Protein AF-A0A9D1L1A6-F1 (afdb_monomer_lite)

Radius of gyration: 14.69 Å; chains: 1; bounding box: 33×24×44 Å

Secondary structure (DSSP, 8-state):
-EEEEEE-TTSSTTEEEEEEEEEEEETTEEEEEEEEEEEEEEHHHHHHHHHHHHHHHHS-------

Structure (mmCIF, N/CA/C/O backbone):
data_AF-A0A9D1L1A6-F1
#
_entry.id   AF-A0A9D1L1A6-F1
#
loop_
_atom_site.group_PDB
_atom_site.id
_atom_site.type_symbol
_atom_site.label_atom_id
_atom_site.label_alt_id
_atom_site.label_comp_id
_atom_site.label_asym_id
_atom_site.label_entity_id
_atom_site.label_seq_id
_atom_site.pdbx_PDB_ins_code
_atom_site.Cartn_x
_atom_site.Cartn_y
_atom_site.Cartn_z
_atom_site.occupancy
_atom_site.B_iso_or_equiv
_atom_site.auth_seq_id
_atom_site.auth_comp_id
_atom_site.auth_asym_id
_atom_site.auth_atom_id
_atom_site.pdbx_PDB_model_num
ATOM 1 N N . MET A 1 1 ? 2.876 -2.427 -10.166 1.00 93.56 1 MET A N 1
ATOM 2 C CA . MET A 1 1 ? 2.845 -1.736 -8.853 1.00 93.56 1 MET A CA 1
ATOM 3 C C . MET A 1 1 ? 1.923 -2.506 -7.910 1.00 93.56 1 MET A C 1
ATOM 5 O O . MET A 1 1 ? 1.208 -3.381 -8.382 1.00 93.56 1 MET A O 1
ATOM 9 N N . PHE A 1 2 ? 1.974 -2.253 -6.604 1.00 95.88 2 PHE A N 1
ATOM 10 C CA . PHE A 1 2 ? 1.083 -2.857 -5.609 1.00 95.88 2 PHE A CA 1
ATOM 11 C C . PHE A 1 2 ? 0.995 -1.989 -4.346 1.00 95.88 2 PHE A C 1
ATOM 13 O O . PHE A 1 2 ? 1.866 -1.152 -4.092 1.00 95.88 2 PHE A O 1
ATOM 20 N N . ILE A 1 3 ? -0.048 -2.205 -3.539 1.00 97.38 3 ILE A N 1
ATOM 21 C CA . ILE A 1 3 ? -0.190 -1.584 -2.216 1.00 97.38 3 ILE A CA 1
ATOM 22 C C . ILE A 1 3 ? 0.586 -2.410 -1.187 1.00 97.38 3 ILE A C 1
ATOM 24 O O . ILE A 1 3 ? 0.240 -3.558 -0.904 1.00 97.38 3 ILE A O 1
ATOM 28 N N . LYS A 1 4 ? 1.632 -1.823 -0.606 1.00 97.50 4 LYS A N 1
ATOM 29 C CA . LYS A 1 4 ? 2.368 -2.389 0.527 1.00 97.50 4 LYS A CA 1
ATOM 30 C C . LYS A 1 4 ? 1.704 -1.949 1.830 1.00 97.50 4 LYS A C 1
ATOM 32 O O . LYS A 1 4 ? 1.573 -0.751 2.072 1.00 97.50 4 LYS A O 1
ATOM 37 N N . VAL A 1 5 ? 1.336 -2.915 2.669 1.00 97.44 5 VAL A N 1
ATOM 38 C CA . VAL A 1 5 ? 0.716 -2.701 3.986 1.00 97.44 5 VAL A CA 1
ATOM 39 C C . VAL A 1 5 ? 1.700 -3.140 5.066 1.00 97.44 5 VAL A C 1
ATOM 41 O O . VAL A 1 5 ? 2.168 -4.277 5.044 1.00 97.44 5 VAL A O 1
ATOM 44 N N . ILE A 1 6 ? 2.043 -2.242 5.989 1.00 96.69 6 ILE A N 1
ATOM 45 C CA . ILE A 1 6 ? 3.024 -2.491 7.052 1.00 96.69 6 ILE A CA 1
ATOM 46 C C . ILE A 1 6 ? 2.328 -2.313 8.409 1.00 96.69 6 ILE A C 1
ATOM 48 O O . ILE A 1 6 ? 1.841 -1.213 8.676 1.00 96.69 6 ILE A O 1
ATOM 52 N N . PRO A 1 7 ? 2.273 -3.340 9.276 1.00 96.69 7 PRO A N 1
ATOM 53 C CA . PRO A 1 7 ? 1.665 -3.218 10.601 1.00 96.69 7 PRO A CA 1
ATOM 54 C C . PRO A 1 7 ? 2.311 -2.122 11.456 1.00 96.69 7 PRO A C 1
ATOM 56 O O . PRO A 1 7 ? 3.538 -1.986 11.497 1.00 96.69 7 PRO A O 1
ATOM 59 N N . ASN A 1 8 ? 1.491 -1.354 12.176 1.00 96.00 8 ASN A N 1
ATOM 60 C CA . ASN A 1 8 ? 1.976 -0.381 13.149 1.00 96.00 8 ASN A CA 1
ATOM 61 C C . ASN A 1 8 ? 2.347 -1.064 14.476 1.00 96.00 8 ASN A C 1
ATOM 63 O O . ASN A 1 8 ? 1.587 -1.042 15.442 1.00 96.00 8 ASN A O 1
ATOM 67 N N . ASN A 1 9 ? 3.535 -1.670 14.526 1.00 93.31 9 ASN A N 1
ATOM 68 C CA . ASN A 1 9 ? 3.981 -2.461 15.681 1.00 93.31 9 ASN A CA 1
ATOM 69 C C . ASN A 1 9 ? 4.225 -1.642 16.961 1.00 93.31 9 ASN A C 1
ATOM 71 O O . ASN A 1 9 ? 4.232 -2.211 18.047 1.00 93.31 9 ASN A O 1
ATOM 75 N N . ARG A 1 10 ? 4.472 -0.330 16.844 1.00 90.75 10 ARG A N 1
ATOM 76 C CA . ARG A 1 10 ? 4.819 0.545 17.982 1.00 90.75 10 ARG A CA 1
ATOM 77 C C . ARG A 1 10 ? 3.703 1.511 18.388 1.00 90.75 10 ARG A 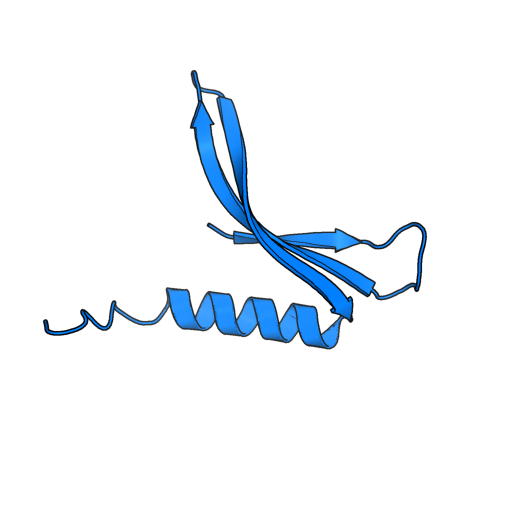C 1
ATOM 79 O O . ARG A 1 10 ? 3.872 2.237 19.358 1.00 90.75 10 ARG A O 1
ATOM 86 N N . GLY A 1 11 ? 2.602 1.560 17.642 1.00 92.25 11 GLY A N 1
ATOM 87 C CA . GLY A 1 11 ? 1.514 2.509 17.864 1.00 92.25 11 GLY A CA 1
ATOM 88 C C . GLY A 1 11 ? 0.174 1.827 18.116 1.00 92.25 11 GLY A C 1
ATOM 89 O O . GLY A 1 11 ? 0.093 0.746 18.698 1.00 92.25 11 GLY A O 1
ATOM 90 N N . LYS A 1 12 ? -0.905 2.480 17.675 1.00 92.88 12 LYS A N 1
ATOM 91 C CA . LYS A 1 12 ? -2.269 1.968 17.827 1.00 92.88 12 LYS A CA 1
ATOM 92 C C . LYS A 1 12 ? -2.423 0.629 17.093 1.00 92.88 12 LYS A C 1
ATOM 94 O O . LYS A 1 12 ? -2.233 0.561 15.878 1.00 92.88 12 LYS A O 1
ATOM 99 N N . LYS A 1 13 ? -2.804 -0.428 17.815 1.00 93.94 13 LYS A N 1
ATOM 100 C CA . LYS A 1 13 ? -3.117 -1.738 17.217 1.00 93.94 13 LYS A CA 1
ATOM 101 C C . LYS A 1 13 ? -4.263 -1.613 16.205 1.00 93.94 13 LYS A C 1
ATOM 103 O O . LYS A 1 13 ? -5.118 -0.741 16.341 1.00 93.94 13 LYS A O 1
ATOM 108 N N . GLY A 1 14 ? -4.256 -2.470 15.184 1.00 93.69 14 GLY A N 1
ATOM 109 C CA . GLY A 1 14 ? -5.232 -2.407 14.086 1.00 93.69 14 GLY A CA 1
ATOM 110 C C . GLY A 1 14 ? -5.022 -1.221 13.137 1.00 93.69 14 GLY A C 1
ATOM 111 O O . GLY A 1 14 ? -5.926 -0.870 12.382 1.00 93.69 14 GLY A O 1
ATOM 112 N N . THR A 1 15 ? -3.845 -0.584 13.182 1.00 97.50 15 THR A N 1
ATOM 113 C CA . THR A 1 15 ? -3.445 0.438 12.208 1.00 97.50 15 THR A CA 1
ATOM 114 C C . THR A 1 15 ? -2.217 0.008 11.411 1.00 97.50 15 THR A C 1
ATOM 116 O O . THR A 1 15 ? -1.409 -0.811 11.861 1.00 97.50 15 THR A O 1
ATOM 119 N N . TYR A 1 16 ? -2.086 0.555 10.205 1.00 98.19 16 TYR A N 1
ATOM 120 C CA . TYR A 1 16 ? -1.125 0.126 9.197 1.00 98.19 16 TYR A CA 1
ATOM 121 C C . TYR A 1 16 ? -0.570 1.322 8.432 1.00 98.19 16 TYR A C 1
ATOM 123 O O . TYR A 1 16 ? -1.310 2.225 8.051 1.00 98.19 16 TYR A O 1
ATOM 131 N N . TYR A 1 17 ? 0.727 1.303 8.141 1.00 97.44 17 TYR A N 1
ATOM 132 C CA . TYR A 1 17 ? 1.331 2.230 7.194 1.00 97.44 17 TYR A CA 1
ATOM 133 C C . TYR A 1 17 ? 1.203 1.677 5.778 1.00 97.44 17 TYR A C 1
ATOM 135 O O . TYR A 1 17 ? 1.722 0.596 5.482 1.00 97.44 17 TYR A O 1
ATOM 143 N N . CYS A 1 18 ? 0.535 2.425 4.901 1.00 97.94 18 CYS A N 1
ATOM 144 C CA . CYS A 1 18 ? 0.279 2.001 3.526 1.00 97.94 18 CYS A CA 1
ATOM 145 C C . CYS A 1 18 ? 1.083 2.815 2.514 1.00 97.94 18 CYS A C 1
ATOM 147 O O . CYS A 1 18 ? 1.264 4.028 2.655 1.00 97.94 18 CYS A O 1
ATOM 149 N N . GLN A 1 19 ? 1.587 2.144 1.478 1.00 97.88 19 GLN A N 1
ATOM 150 C CA . GLN A 1 19 ? 2.421 2.749 0.439 1.00 97.88 19 GLN A CA 1
ATOM 151 C C . GLN A 1 19 ? 2.114 2.144 -0.932 1.00 97.88 19 GLN A C 1
ATOM 153 O O . GLN A 1 19 ? 1.938 0.933 -1.046 1.00 97.88 19 GLN A O 1
ATOM 158 N N . LEU A 1 20 ? 2.114 2.968 -1.980 1.00 97.44 20 LEU A N 1
ATOM 159 C CA . LEU A 1 20 ? 2.118 2.499 -3.362 1.00 97.44 20 LEU A CA 1
ATOM 160 C C . LEU A 1 20 ? 3.563 2.224 -3.779 1.00 97.44 20 LEU A C 1
ATOM 162 O O . LEU A 1 20 ? 4.417 3.114 -3.721 1.00 97.44 20 LEU A O 1
ATOM 166 N N . VAL A 1 21 ? 3.831 0.989 -4.189 1.00 97.75 21 VAL A N 1
ATOM 167 C CA . VAL A 1 21 ? 5.177 0.503 -4.489 1.00 97.75 21 VAL A CA 1
ATOM 168 C C . VAL A 1 21 ? 5.229 -0.049 -5.907 1.00 97.75 21 VAL A C 1
ATOM 170 O O . VAL A 1 21 ? 4.345 -0.784 -6.347 1.00 97.75 21 VAL A O 1
ATOM 173 N N . GLU A 1 22 ? 6.290 0.280 -6.629 1.00 96.50 22 GLU A N 1
ATOM 174 C CA . GLU A 1 22 ? 6.641 -0.380 -7.880 1.00 96.50 22 GLU A CA 1
ATOM 175 C C . GLU A 1 22 ? 7.730 -1.420 -7.639 1.00 96.50 22 GLU A C 1
ATOM 177 O O . GLU A 1 22 ? 8.684 -1.181 -6.894 1.00 96.50 22 GLU A O 1
ATOM 182 N N . SER A 1 23 ? 7.579 -2.575 -8.285 1.00 95.81 23 SER A N 1
ATOM 183 C CA . SER A 1 23 ? 8.622 -3.589 -8.360 1.00 95.81 23 SER A CA 1
ATOM 184 C C . SER A 1 23 ? 9.386 -3.423 -9.660 1.00 95.81 23 SER A C 1
ATOM 186 O O . SER A 1 23 ? 8.773 -3.302 -10.717 1.00 95.81 23 SER A O 1
ATOM 188 N N . TYR A 1 24 ? 10.710 -3.416 -9.569 1.00 96.31 24 TYR A N 1
ATOM 189 C CA . TYR A 1 24 ? 11.608 -3.307 -10.710 1.00 96.31 24 TYR A CA 1
ATOM 190 C C . TYR A 1 24 ? 12.785 -4.268 -10.538 1.00 96.31 24 TYR A C 1
ATOM 192 O O . TYR A 1 24 ? 13.055 -4.757 -9.438 1.00 96.31 24 TYR A O 1
ATOM 200 N N . ARG A 1 25 ? 13.480 -4.571 -11.635 1.00 96.62 25 ARG A N 1
ATOM 201 C CA . ARG A 1 25 ? 14.708 -5.371 -11.603 1.00 96.62 25 ARG A CA 1
ATOM 202 C C . ARG A 1 25 ? 15.913 -4.454 -11.723 1.00 96.62 25 ARG A C 1
ATOM 204 O O . ARG A 1 25 ? 15.944 -3.585 -12.583 1.00 96.62 25 ARG A O 1
ATOM 211 N N . ASP A 1 26 ? 16.893 -4.688 -10.868 1.00 96.56 26 ASP A N 1
ATOM 212 C CA . ASP A 1 26 ? 18.155 -3.962 -10.815 1.00 96.56 26 ASP A CA 1
ATOM 213 C C . ASP A 1 26 ? 19.289 -4.982 -10.726 1.00 96.56 26 ASP A C 1
ATOM 215 O O . ASP A 1 26 ? 19.333 -5.773 -9.780 1.00 96.56 26 ASP A O 1
ATOM 219 N N . HIS A 1 27 ? 20.142 -5.040 -11.751 1.00 95.81 27 HIS A N 1
ATOM 220 C CA . HIS A 1 27 ? 21.205 -6.048 -11.884 1.00 95.81 27 HIS A CA 1
ATOM 221 C C . HIS A 1 27 ? 20.736 -7.489 -11.576 1.00 95.81 27 HIS A C 1
ATOM 223 O O . HIS A 1 27 ? 21.362 -8.228 -10.817 1.00 95.81 27 HIS A O 1
ATOM 229 N N . GLY A 1 28 ? 19.575 -7.877 -12.114 1.00 95.69 28 GLY A N 1
ATOM 230 C CA . GLY A 1 28 ? 18.982 -9.206 -11.912 1.00 95.69 28 GLY A CA 1
ATOM 231 C C . GLY A 1 28 ? 18.313 -9.429 -10.548 1.00 95.69 28 GLY A C 1
ATOM 232 O O . GLY A 1 28 ? 17.655 -10.450 -10.361 1.00 95.69 28 GLY A O 1
ATOM 233 N N . LYS A 1 29 ? 18.402 -8.479 -9.609 1.00 96.75 29 LYS A N 1
ATOM 234 C CA . LYS A 1 29 ? 17.734 -8.541 -8.301 1.00 96.75 29 LYS A CA 1
ATOM 235 C C . LYS A 1 29 ? 16.413 -7.779 -8.338 1.00 96.75 29 LYS A C 1
ATOM 237 O O . LYS A 1 29 ? 16.332 -6.681 -8.885 1.00 96.75 29 LYS A O 1
ATOM 242 N N . ILE A 1 30 ? 15.371 -8.341 -7.726 1.00 95.94 30 ILE A N 1
ATOM 243 C CA . ILE A 1 30 ? 14.095 -7.637 -7.554 1.00 95.94 30 ILE A CA 1
ATOM 244 C C . ILE A 1 30 ? 14.272 -6.561 -6.478 1.00 95.94 30 ILE A C 1
ATOM 246 O O . ILE A 1 30 ? 14.725 -6.836 -5.364 1.00 95.94 30 ILE A O 1
ATOM 250 N N . ARG A 1 31 ? 13.907 -5.328 -6.817 1.00 96.62 31 ARG A N 1
ATOM 251 C CA . ARG A 1 31 ? 13.918 -4.159 -5.941 1.00 96.62 31 ARG A CA 1
ATOM 252 C C . ARG A 1 31 ? 12.541 -3.505 -5.927 1.00 96.62 31 ARG A C 1
ATOM 254 O O . ARG A 1 31 ? 11.706 -3.727 -6.801 1.00 96.62 31 ARG A O 1
ATOM 261 N N . HIS A 1 32 ? 12.308 -2.694 -4.903 1.00 97.00 32 HIS A N 1
ATOM 262 C CA . HIS A 1 32 ? 11.045 -2.002 -4.683 1.00 97.00 32 HIS A CA 1
ATOM 263 C C . HIS A 1 32 ? 11.294 -0.508 -4.492 1.00 97.00 32 HIS A C 1
ATOM 265 O O . HIS A 1 32 ? 12.117 -0.131 -3.658 1.00 97.00 32 HIS A O 1
ATOM 271 N N . ARG A 1 33 ? 10.568 0.337 -5.233 1.00 97.00 33 ARG A N 1
ATOM 272 C CA . ARG A 1 33 ? 10.581 1.799 -5.077 1.00 97.00 33 ARG A CA 1
ATOM 273 C C . ARG A 1 33 ? 9.210 2.277 -4.614 1.00 97.00 33 ARG A C 1
ATOM 275 O O . ARG A 1 33 ? 8.191 1.920 -5.202 1.00 97.00 33 ARG A O 1
ATOM 282 N N . THR A 1 34 ? 9.181 3.091 -3.563 1.00 97.62 34 THR A N 1
ATOM 283 C CA . THR A 1 34 ? 7.949 3.734 -3.088 1.00 97.62 34 THR A CA 1
ATOM 284 C C . THR A 1 34 ? 7.633 4.949 -3.955 1.00 97.62 34 THR A C 1
ATOM 286 O O . THR A 1 34 ? 8.465 5.843 -4.066 1.00 97.62 34 THR A O 1
ATOM 289 N N . TYR A 1 35 ? 6.427 4.988 -4.522 1.00 95.62 35 TYR A N 1
ATOM 290 C CA . TYR A 1 35 ? 5.911 6.123 -5.296 1.00 95.62 35 TYR A CA 1
ATOM 291 C C . TYR A 1 35 ? 5.088 7.078 -4.438 1.00 95.62 35 TYR A C 1
ATOM 293 O O . TYR A 1 35 ? 5.253 8.289 -4.523 1.00 95.62 35 TYR A O 1
ATOM 301 N N . LEU A 1 36 ? 4.211 6.531 -3.592 1.00 96.38 36 LEU A N 1
ATOM 302 C CA . LEU A 1 36 ? 3.314 7.319 -2.752 1.00 96.38 36 LEU A CA 1
ATOM 303 C C . LEU A 1 36 ? 3.205 6.697 -1.362 1.00 96.38 36 LEU A C 1
ATOM 305 O O . LEU A 1 36 ? 3.183 5.473 -1.215 1.00 96.38 36 LEU A O 1
ATOM 309 N N . LYS A 1 37 ? 3.125 7.543 -0.334 1.00 97.38 37 LYS A N 1
ATOM 310 C CA . LYS A 1 37 ? 2.842 7.137 1.045 1.00 97.38 37 LYS A CA 1
ATOM 311 C C . LYS A 1 37 ? 1.434 7.605 1.397 1.00 97.38 37 LYS A C 1
ATOM 313 O O . LYS A 1 37 ? 1.167 8.797 1.338 1.00 97.38 37 LYS A O 1
ATOM 318 N N . PHE A 1 38 ? 0.567 6.677 1.790 1.00 96.19 38 PHE A N 1
ATOM 319 C CA . PHE A 1 38 ? -0.804 6.981 2.213 1.00 96.19 38 PHE A CA 1
ATOM 320 C C . PHE A 1 38 ? -0.903 7.325 3.706 1.00 96.19 38 PHE A C 1
ATOM 322 O O . PHE A 1 38 ? -1.944 7.772 4.170 1.00 96.19 38 PHE A O 1
ATOM 329 N N . GLY A 1 39 ? 0.181 7.131 4.464 1.00 94.50 39 GLY A N 1
ATOM 330 C CA . GLY A 1 39 ? 0.212 7.389 5.901 1.00 94.50 39 GLY A CA 1
ATOM 331 C C . GLY A 1 39 ? -0.345 6.225 6.720 1.00 94.50 39 GLY A C 1
ATOM 332 O O . GLY A 1 39 ? -0.282 5.071 6.287 1.00 94.50 39 GLY A O 1
ATOM 333 N N . LEU A 1 40 ? -0.807 6.541 7.932 1.00 97.31 40 LEU A N 1
ATOM 334 C CA . LEU A 1 40 ? -1.375 5.581 8.875 1.00 97.31 40 LEU A CA 1
ATOM 335 C C . LEU A 1 40 ? -2.875 5.406 8.609 1.00 97.31 40 LEU A C 1
ATOM 337 O O . LEU A 1 40 ? -3.613 6.384 8.591 1.00 97.31 40 LEU A O 1
ATOM 341 N N . MET A 1 41 ? -3.313 4.164 8.438 1.00 97.56 41 MET A N 1
ATOM 342 C CA . MET A 1 41 ? -4.690 3.791 8.110 1.00 97.56 41 MET A CA 1
ATOM 343 C C . MET A 1 41 ? -5.209 2.721 9.068 1.00 97.56 41 MET A C 1
ATOM 345 O O . MET A 1 41 ? -4.424 1.930 9.591 1.00 97.56 41 MET A O 1
ATOM 349 N N . ASN A 1 42 ? -6.519 2.680 9.296 1.00 97.50 42 ASN A N 1
ATOM 350 C CA . ASN A 1 42 ? -7.178 1.563 9.978 1.00 97.50 42 ASN A CA 1
ATOM 351 C C . ASN A 1 42 ? -7.474 0.406 8.999 1.00 97.50 42 ASN A C 1
ATOM 353 O O . ASN A 1 42 ? -7.261 0.530 7.794 1.00 97.50 42 ASN A O 1
ATOM 357 N N . GLU A 1 43 ? -7.945 -0.730 9.509 1.00 96.31 43 GLU A N 1
ATOM 358 C CA . GLU A 1 43 ? -8.201 -1.925 8.694 1.00 96.31 43 GLU A CA 1
ATOM 359 C C . GLU A 1 43 ? -9.227 -1.703 7.569 1.00 96.31 43 GLU A C 1
ATOM 361 O O . GLU A 1 43 ? -8.988 -2.108 6.432 1.00 96.31 43 GL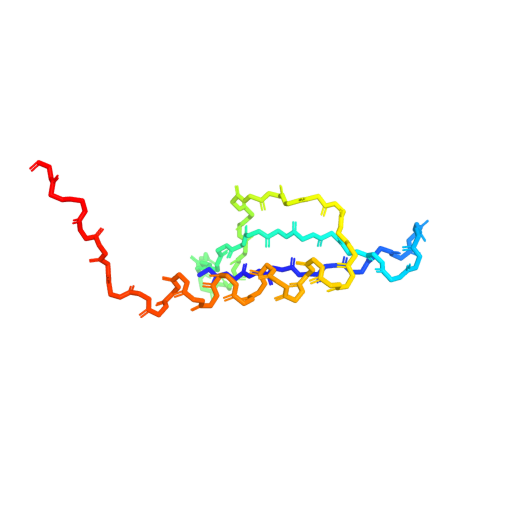U A O 1
ATOM 366 N N . GLU A 1 44 ? -10.327 -1.005 7.850 1.00 97.56 44 GLU A N 1
ATOM 367 C CA . GLU A 1 44 ? -11.375 -0.707 6.866 1.00 97.56 44 GLU A CA 1
ATOM 368 C C . GLU A 1 44 ? -10.837 0.140 5.702 1.00 97.56 44 GLU A C 1
ATOM 370 O O . GLU A 1 44 ? -11.017 -0.198 4.531 1.00 97.56 44 GLU A O 1
ATOM 375 N N . GLN A 1 45 ? -10.072 1.188 6.018 1.00 97.81 45 GLN A N 1
ATOM 376 C CA . GLN A 1 45 ? -9.405 2.036 5.031 1.00 97.81 45 GLN A CA 1
ATOM 377 C C . GLN A 1 45 ? -8.416 1.242 4.169 1.00 97.81 45 GLN A C 1
ATOM 379 O O . GLN A 1 45 ? -8.313 1.490 2.968 1.00 97.81 45 GLN A O 1
ATOM 384 N N . VAL A 1 46 ? -7.701 0.271 4.751 1.00 97.69 46 VAL A N 1
ATOM 385 C CA . VAL A 1 46 ? -6.791 -0.607 3.997 1.00 97.69 46 VAL A CA 1
ATOM 386 C C . VAL A 1 46 ? -7.556 -1.457 2.985 1.00 97.69 46 VAL A C 1
ATOM 388 O O . VAL A 1 46 ? -7.094 -1.607 1.851 1.00 97.69 46 VAL A O 1
ATOM 391 N N . GLN A 1 47 ? -8.703 -2.022 3.372 1.00 97.69 47 GLN A N 1
ATOM 392 C CA . GLN A 1 47 ? -9.519 -2.825 2.458 1.00 97.69 47 GLN A CA 1
ATOM 393 C C . GLN A 1 47 ? -10.076 -1.971 1.320 1.00 97.69 47 GLN A C 1
ATOM 395 O O . GLN A 1 47 ? -9.955 -2.359 0.156 1.00 97.69 47 GLN A O 1
ATOM 400 N N . LEU A 1 48 ? -10.583 -0.777 1.637 1.00 97.81 48 LEU A N 1
ATOM 401 C CA . LEU A 1 48 ? -11.055 0.174 0.634 1.00 97.81 48 LEU A CA 1
ATOM 402 C C . LEU A 1 48 ? -9.938 0.567 -0.342 1.00 97.81 48 LEU A C 1
ATOM 404 O O . LEU A 1 48 ? -10.129 0.513 -1.554 1.00 97.81 48 LEU A O 1
ATOM 408 N N . LEU A 1 49 ? -8.743 0.883 0.166 1.00 97.25 49 LEU A N 1
ATOM 409 C CA . LEU A 1 49 ? -7.591 1.239 -0.664 1.00 97.25 49 LEU A CA 1
ATOM 410 C C . LEU A 1 49 ? -7.202 0.107 -1.628 1.00 97.25 49 LEU A C 1
ATOM 412 O O . LEU A 1 49 ? -6.895 0.358 -2.794 1.00 97.25 49 LEU A O 1
ATOM 416 N N . LYS A 1 50 ? -7.212 -1.146 -1.159 1.00 96.12 50 LYS A N 1
ATOM 417 C CA . LYS A 1 50 ? -6.937 -2.315 -2.009 1.00 96.12 50 LYS A CA 1
ATOM 418 C C . LYS A 1 50 ? -8.012 -2.506 -3.075 1.00 96.12 50 LYS A C 1
ATOM 420 O O . LYS A 1 50 ? -7.666 -2.802 -4.219 1.00 96.12 50 LYS A O 1
ATOM 425 N N . ALA A 1 51 ? -9.282 -2.348 -2.706 1.00 96.69 51 ALA A N 1
ATOM 426 C CA . ALA A 1 51 ? -10.407 -2.474 -3.624 1.00 96.69 51 ALA A CA 1
ATOM 427 C C . ALA A 1 51 ? -10.341 -1.413 -4.728 1.00 96.69 51 ALA A C 1
ATOM 429 O O . AL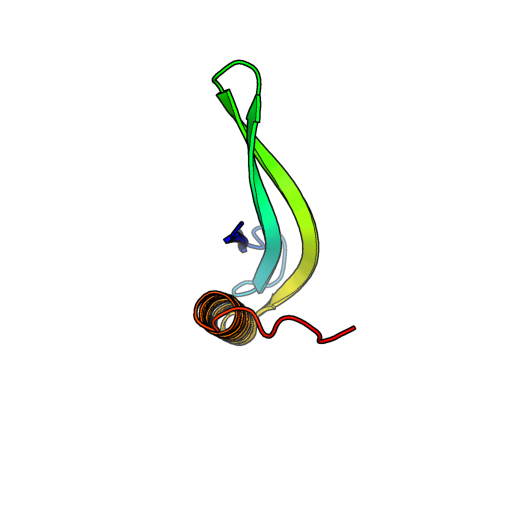A A 1 51 ? -10.416 -1.765 -5.903 1.00 96.69 51 ALA A O 1
ATOM 430 N N . GLU A 1 52 ? -10.099 -0.151 -4.367 1.00 96.06 52 GLU A N 1
ATOM 431 C CA . GLU A 1 52 ? -9.970 0.951 -5.323 1.00 96.06 52 GLU A CA 1
ATOM 432 C C . GLU A 1 52 ? -8.774 0.741 -6.255 1.00 96.06 52 GLU A C 1
ATOM 434 O O . GLU A 1 52 ? -8.898 0.836 -7.474 1.00 96.06 52 GLU A O 1
ATOM 439 N N . TYR A 1 53 ? -7.618 0.348 -5.708 1.00 94.81 53 TYR A N 1
ATOM 440 C CA . TYR A 1 53 ? -6.448 0.030 -6.523 1.00 94.81 53 TYR A CA 1
ATOM 441 C C . TYR A 1 53 ? -6.733 -1.101 -7.523 1.00 94.81 53 TYR A C 1
ATOM 443 O O . TYR A 1 53 ? -6.399 -0.993 -8.703 1.00 94.81 53 TYR A O 1
ATOM 451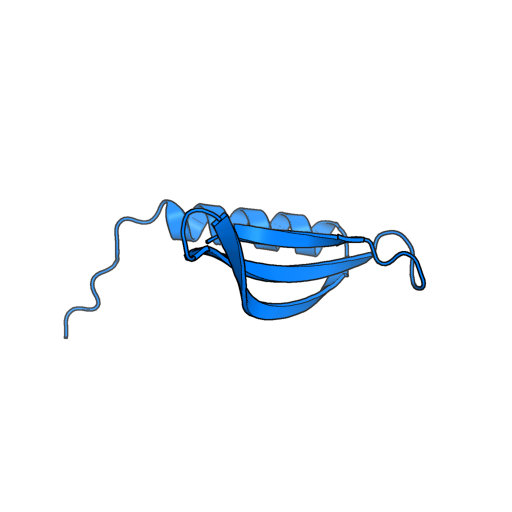 N N . ALA A 1 54 ? -7.389 -2.177 -7.080 1.00 94.44 54 ALA A N 1
ATOM 452 C CA . ALA A 1 54 ? -7.776 -3.282 -7.951 1.00 94.44 54 ALA A CA 1
ATOM 453 C C . ALA A 1 54 ? -8.825 -2.867 -8.994 1.00 94.44 54 ALA A C 1
ATOM 455 O O . ALA A 1 54 ? -8.776 -3.341 -10.129 1.00 94.44 54 ALA A O 1
ATOM 456 N N . HIS A 1 55 ? -9.759 -1.988 -8.630 1.00 93.94 55 HIS A N 1
ATOM 457 C CA . HIS A 1 55 ? -10.752 -1.440 -9.544 1.00 93.94 55 HIS A CA 1
ATOM 458 C C . HIS A 1 55 ? -10.082 -0.622 -10.654 1.00 93.94 55 HIS A C 1
ATOM 460 O O . HIS A 1 55 ? -10.320 -0.889 -11.831 1.00 93.94 55 HIS A O 1
ATOM 466 N N . LEU A 1 56 ? -9.165 0.283 -10.298 1.00 91.25 56 LEU A N 1
ATOM 467 C CA . LEU A 1 56 ? -8.391 1.083 -11.251 1.00 91.25 56 LEU A CA 1
ATOM 468 C C . LEU A 1 56 ? -7.551 0.219 -12.201 1.00 91.25 56 LEU A C 1
ATOM 470 O O . LEU A 1 56 ? -7.458 0.530 -13.385 1.00 91.25 56 LEU A O 1
ATOM 474 N N . LEU A 1 57 ? -6.979 -0.889 -11.716 1.00 88.69 57 LEU A N 1
ATOM 475 C CA . LEU A 1 57 ? -6.235 -1.832 -12.560 1.00 88.69 57 LEU A CA 1
ATOM 476 C C . LEU A 1 57 ? -7.117 -2.574 -13.575 1.00 88.69 57 LEU A C 1
ATOM 478 O O . LEU A 1 57 ? -6.625 -2.976 -14.627 1.00 88.69 57 LEU A O 1
ATOM 482 N N . LYS A 1 58 ? -8.401 -2.783 -13.260 1.00 87.81 58 LYS A N 1
ATOM 483 C CA . LYS A 1 58 ? -9.359 -3.475 -14.137 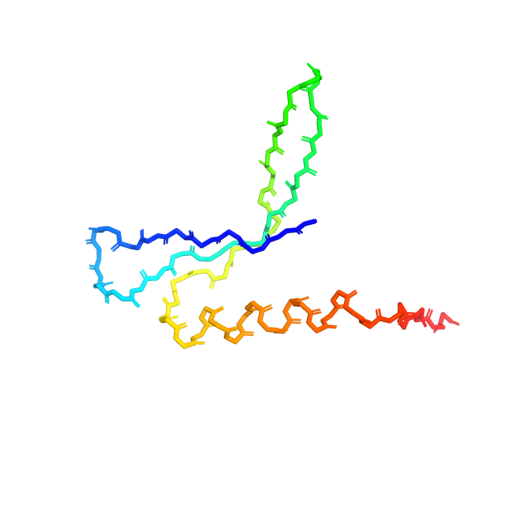1.00 87.81 58 LYS A CA 1
ATOM 484 C C . LYS A 1 58 ? -9.981 -2.560 -15.185 1.00 87.81 58 LYS A C 1
ATOM 486 O O . LYS A 1 58 ? -10.556 -3.065 -16.147 1.00 87.81 58 LYS A O 1
ATOM 491 N N . GLN A 1 59 ? -9.903 -1.242 -15.015 1.00 78.69 59 GLN A N 1
ATOM 492 C CA . GLN A 1 59 ? -10.421 -0.318 -16.014 1.00 78.69 59 GLN A CA 1
ATOM 493 C C . GLN A 1 59 ? -9.497 -0.333 -17.247 1.00 78.69 59 GLN A C 1
ATOM 495 O O . GLN A 1 59 ? -8.318 0.017 -17.125 1.00 78.69 59 GLN A O 1
ATOM 500 N N . PRO A 1 60 ? -9.991 -0.710 -18.447 1.00 63.06 60 PRO A N 1
ATOM 501 C CA . PRO A 1 60 ? -9.225 -0.519 -19.671 1.00 63.06 60 PRO A CA 1
ATOM 502 C C . PRO A 1 60 ? -8.943 0.975 -19.782 1.00 63.06 60 PRO A C 1
ATOM 504 O O . PRO A 1 60 ?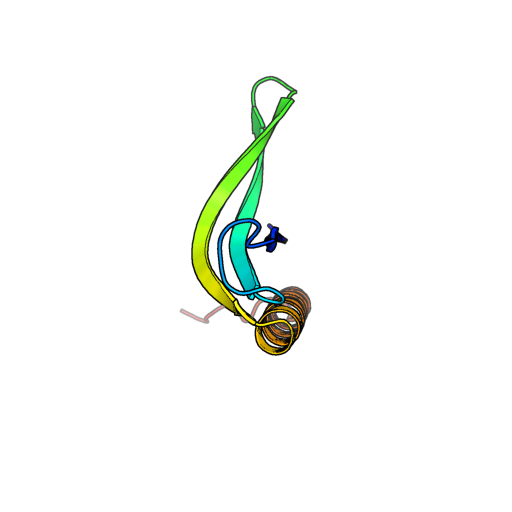 -9.867 1.774 -19.630 1.00 63.06 60 PRO A O 1
ATOM 507 N N . HIS A 1 61 ? -7.669 1.344 -19.953 1.00 59.00 61 HIS A N 1
ATOM 508 C CA . HIS A 1 61 ? -7.204 2.730 -19.944 1.00 59.00 61 HIS A CA 1
ATOM 509 C C . HIS A 1 61 ? -8.243 3.661 -20.581 1.00 59.00 61 HIS A C 1
ATOM 511 O O . HIS A 1 61 ? -8.425 3.642 -21.800 1.00 59.00 61 HIS A O 1
ATOM 517 N N . ARG A 1 62 ? -8.898 4.510 -19.773 1.00 52.94 62 ARG A N 1
ATOM 518 C CA . ARG A 1 62 ? -9.450 5.765 -20.285 1.00 52.94 62 ARG A CA 1
ATOM 519 C C . ARG A 1 62 ? -8.238 6.526 -20.808 1.00 52.94 62 ARG A C 1
ATOM 521 O O . ARG A 1 62 ? -7.598 7.264 -20.064 1.00 52.94 62 ARG A O 1
ATOM 528 N N . ARG A 1 63 ? -7.866 6.286 -22.071 1.00 49.38 63 ARG A N 1
ATOM 529 C CA . ARG A 1 63 ? -7.008 7.199 -22.816 1.00 49.38 63 ARG A CA 1
ATOM 530 C C . ARG A 1 63 ? -7.694 8.546 -22.659 1.00 49.38 63 ARG A C 1
ATOM 532 O O . ARG A 1 63 ? -8.822 8.708 -23.127 1.00 49.38 63 ARG A O 1
ATOM 539 N N . LYS A 1 64 ? -7.070 9.468 -21.926 1.00 47.34 64 LYS A N 1
ATOM 540 C CA . LYS A 1 64 ? -7.438 10.872 -22.049 1.00 47.34 64 LYS A CA 1
ATOM 541 C C . LYS A 1 64 ? -7.291 11.162 -23.540 1.00 47.34 64 LYS A C 1
ATOM 543 O O . LYS A 1 64 ? -6.198 11.002 -24.076 1.00 47.34 64 LYS A O 1
ATOM 548 N N . LYS A 1 65 ? -8.411 11.415 -24.220 1.00 45.56 65 LYS A N 1
ATOM 549 C CA . LYS A 1 65 ? -8.365 12.086 -25.513 1.00 45.56 65 LYS A CA 1
ATOM 550 C C . LYS A 1 65 ? -7.765 13.453 -25.195 1.00 45.56 65 LYS A C 1
ATOM 552 O O . LYS A 1 65 ? -8.373 14.196 -24.425 1.00 45.56 65 LYS A O 1
ATOM 557 N N . GLU A 1 66 ? -6.525 13.650 -25.629 1.00 48.94 66 GLU A N 1
ATOM 558 C CA . GLU A 1 66 ? -5.950 14.984 -25.810 1.00 48.94 66 GLU A CA 1
ATOM 559 C C . GLU A 1 66 ? -6.800 15.778 -26.805 1.00 48.94 66 GLU A C 1
ATOM 561 O O . GLU A 1 66 ? -7.397 15.138 -27.708 1.00 48.94 66 GLU A O 1
#

pLDDT: mean 90.99, std 13.79, range [45.56, 98.19]

Organism: NCBI:txid2840825

Foldseek 3Di:
DAKDWAAPPPDDHQKTWIFDWDWDDDPNDIDIDTDDTPGIDGPVVVVVVRVVVVVVVPDDDPPPPD

Sequence (66 aa):
MFIKVIPNNRGKKGTYYCQLVESYRDHGKIRHRTYLKFGLMNEEQVQLLKAEYAHLLKQPHRRKKE